Protein AF-A0A5C5E735-F1 (afdb_monomer)

Radius of gyration: 44.06 Å; Cα contacts (8 Å, |Δi|>4): 137; chains: 1; bounding box: 57×69×133 Å

InterPro domains:
  IPR012902 Prokaryotic N-terminal methylation site [PS00409] (43-63)

Solvent-accessible surface area (backbone atoms only — not comparable to full-atom values): 9398 Å² total; per-residue (Å²): 141,81,86,72,68,75,67,60,63,62,62,55,56,58,52,53,53,53,53,53,53,50,52,53,53,52,51,56,52,50,56,55,51,51,57,55,53,66,72,67,50,68,87,65,49,58,61,52,50,53,51,51,50,52,51,54,49,50,56,50,52,58,61,53,53,56,51,54,58,48,48,54,53,49,49,57,51,48,52,53,32,50,52,26,39,53,53,35,51,53,52,52,53,52,51,55,49,33,29,70,77,41,53,73,69,57,37,53,56,51,50,60,57,60,36,65,58,67,61,96,64,38,46,48,47,76,47,79,44,80,74,54,96,58,35,28,37,40,37,33,39,24,24,44,95,90,42,79,54,25,73,47,76,48,82,42,61,48,68,54,85,84,72,70,81,122

Nearest PDB structures (foldseek):
  3cjy-assembly1_A-2  TM=7.078E-01  e=1.436E-01  Novosphingobium aromaticivorans DSM 12444
  8ayd-assembly1_CA-2  TM=6.150E-01  e=2.704E-01  Candidatus Kuenenia stuttgartensis
  4h4g-assembly1_A  TM=6.583E-01  e=3.952E-01  Burkholderia thailandensis E264
  2gf6-assembly2_C  TM=6.322E-01  e=5.091E-01  Saccharolobus solfataricus
  5efv-assembly1_C  TM=6.668E-01  e=3.620E+00  Dubowvirus dv11

Foldseek 3Di:
DDDDPVVVVVVVPVVVVVVVVVVVVVVVVVVVVVVVVVVPDVPPVVVVVVVVVVVVVVVVCVVVVVVVVVVVVVVVLVVVLVVLAVVQVVLVVLLQVCLEVHDPVVSVVVSVVVQPDPDPQKGKDWDWADPDDQKIKIKIFIDHPNHTSDIDIDIGGHDDPVVPPD

Mean predicted aligned error: 14.64 Å

Structure (mmCIF, N/CA/C/O backbone):
data_AF-A0A5C5E735-F1
#
_entry.id   AF-A0A5C5E735-F1
#
loop_
_atom_site.group_PDB
_atom_site.id
_atom_site.type_symbol
_atom_site.label_atom_id
_atom_site.label_alt_id
_atom_site.label_comp_id
_atom_site.label_asym_id
_atom_site.label_entity_id
_atom_site.label_seq_id
_atom_site.pdbx_PDB_ins_code
_atom_site.Cartn_x
_atom_site.Cartn_y
_atom_site.Cartn_z
_atom_site.occupancy
_atom_site.B_iso_or_equiv
_atom_site.auth_seq_id
_atom_site.auth_comp_id
_atom_site.auth_asym_id
_atom_site.auth_atom_id
_atom_site.pdbx_PDB_model_num
ATOM 1 N N . MET A 1 1 ? 29.812 -55.990 -89.772 1.00 45.62 1 MET A N 1
ATOM 2 C CA . MET A 1 1 ? 29.411 -54.575 -89.913 1.00 45.62 1 MET A CA 1
ATOM 3 C C . MET A 1 1 ? 29.005 -54.098 -88.538 1.00 45.62 1 MET A C 1
ATOM 5 O O . MET A 1 1 ? 27.957 -54.499 -88.062 1.00 45.62 1 MET A O 1
ATOM 9 N N . GLY A 1 2 ? 29.875 -53.375 -87.850 1.00 53.47 2 GLY A N 1
ATOM 10 C CA . GLY A 1 2 ? 29.592 -52.905 -86.502 1.00 53.47 2 GLY A CA 1
ATOM 11 C C . GLY A 1 2 ? 30.810 -52.208 -85.928 1.00 53.47 2 GLY A C 1
ATOM 12 O O . GLY A 1 2 ? 31.928 -52.668 -86.144 1.00 53.47 2 GLY A O 1
ATOM 13 N N . ASN A 1 3 ? 30.540 -51.139 -85.189 1.00 51.16 3 ASN A N 1
ATOM 14 C CA . ASN A 1 3 ? 31.449 -50.451 -84.277 1.00 51.16 3 ASN A CA 1
ATOM 15 C C . ASN A 1 3 ? 32.374 -49.428 -84.940 1.00 51.16 3 ASN A C 1
ATOM 17 O O . ASN A 1 3 ? 33.571 -49.650 -85.038 1.00 51.16 3 ASN A O 1
ATOM 21 N N . ASN A 1 4 ? 31.812 -48.286 -85.342 1.00 52.66 4 ASN A N 1
ATOM 22 C CA . ASN A 1 4 ? 32.557 -47.018 -85.367 1.00 52.66 4 ASN A CA 1
ATOM 23 C C . ASN A 1 4 ? 31.693 -45.779 -85.050 1.00 52.66 4 ASN A C 1
ATOM 25 O O . ASN A 1 4 ? 32.254 -44.706 -84.879 1.00 52.66 4 ASN A O 1
ATOM 29 N N . GLU A 1 5 ? 30.368 -45.898 -84.895 1.00 53.19 5 GLU A N 1
ATOM 30 C CA . GLU A 1 5 ? 29.527 -44.760 -84.471 1.00 53.19 5 GLU A CA 1
ATOM 31 C C . GLU A 1 5 ? 29.495 -44.552 -82.946 1.00 53.19 5 GLU A C 1
ATOM 33 O O . GLU A 1 5 ? 29.453 -43.420 -82.488 1.00 53.19 5 GLU A O 1
ATOM 38 N N . ALA A 1 6 ? 29.631 -45.607 -82.133 1.00 53.72 6 ALA A N 1
ATOM 39 C CA . ALA A 1 6 ? 29.498 -45.487 -80.672 1.00 53.72 6 ALA A CA 1
ATOM 40 C C . ALA A 1 6 ? 30.683 -44.794 -79.961 1.00 53.72 6 ALA A C 1
ATOM 42 O O . ALA A 1 6 ? 30.572 -44.433 -78.793 1.00 53.72 6 ALA A O 1
ATOM 43 N N . VAL A 1 7 ? 31.828 -44.624 -80.633 1.00 53.44 7 VAL A N 1
ATOM 44 C CA . VAL A 1 7 ? 33.033 -44.012 -80.034 1.00 53.44 7 VAL A CA 1
ATOM 45 C C . VAL A 1 7 ? 33.044 -42.488 -80.212 1.00 53.44 7 VAL A C 1
ATOM 47 O O . VAL A 1 7 ? 33.683 -41.788 -79.431 1.00 53.44 7 VAL A O 1
ATOM 50 N N . PHE A 1 8 ? 32.316 -41.958 -81.200 1.00 48.31 8 PHE A N 1
ATOM 51 C CA . PHE A 1 8 ? 32.293 -40.520 -81.474 1.00 48.31 8 PHE A CA 1
ATOM 52 C C . PHE A 1 8 ? 31.344 -39.761 -80.530 1.00 48.31 8 PHE A C 1
ATOM 54 O O . PHE A 1 8 ? 31.703 -38.693 -80.039 1.00 48.31 8 PHE A O 1
ATOM 61 N N . ASP A 1 9 ? 30.200 -40.354 -80.175 1.00 52.53 9 ASP A N 1
ATOM 62 C CA . ASP A 1 9 ? 29.227 -39.723 -79.268 1.00 52.53 9 ASP A CA 1
ATOM 63 C C . ASP A 1 9 ? 29.722 -39.643 -77.812 1.00 52.53 9 ASP A C 1
ATOM 65 O O . ASP A 1 9 ? 29.444 -38.670 -77.111 1.00 52.53 9 ASP A O 1
ATOM 69 N N . ALA A 1 10 ? 30.535 -40.605 -77.361 1.00 51.78 10 ALA A N 1
ATOM 70 C CA . ALA A 1 10 ? 31.065 -40.615 -75.995 1.00 51.78 10 ALA A CA 1
ATOM 71 C C . ALA A 1 10 ? 32.099 -39.498 -75.729 1.00 51.78 10 ALA A C 1
ATOM 73 O O . ALA A 1 10 ? 32.250 -39.056 -74.592 1.00 51.78 10 ALA A O 1
ATOM 74 N N . TYR A 1 11 ? 32.792 -39.007 -76.764 1.00 49.84 11 TYR A N 1
ATOM 75 C CA . TYR A 1 11 ? 33.816 -37.960 -76.621 1.00 49.84 11 TYR A CA 1
ATOM 76 C C . TYR A 1 11 ? 33.233 -36.534 -76.632 1.00 49.84 11 TYR A C 1
ATOM 78 O O . TYR A 1 11 ? 33.899 -35.591 -76.200 1.00 49.84 11 TYR A O 1
ATOM 86 N N . SER A 1 12 ? 31.994 -36.369 -77.109 1.00 53.19 12 SER A N 1
ATOM 87 C CA . SER A 1 12 ? 31.305 -35.073 -77.159 1.00 53.19 12 SER A CA 1
ATOM 88 C C . SER A 1 12 ? 30.643 -34.711 -75.822 1.00 53.19 12 SER A C 1
ATOM 90 O O . SER A 1 12 ? 30.673 -33.550 -75.417 1.00 53.19 12 SER A O 1
ATOM 92 N N . ASP A 1 13 ? 30.100 -35.6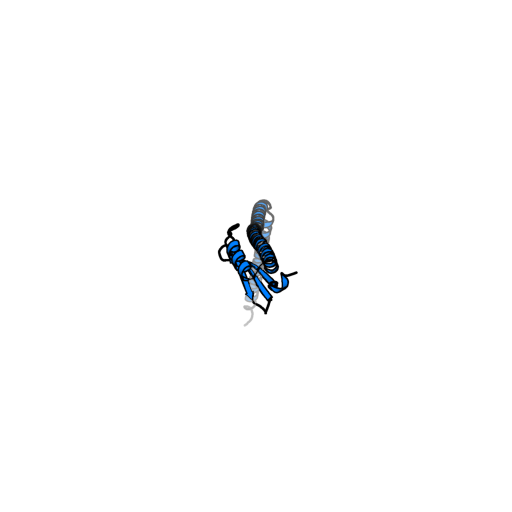98 -75.104 1.00 55.22 13 ASP A N 1
ATOM 93 C CA . ASP A 1 13 ? 29.291 -35.469 -73.896 1.00 55.22 13 ASP A CA 1
ATOM 94 C C . ASP A 1 13 ? 30.151 -35.191 -72.638 1.00 55.22 13 ASP A C 1
ATOM 96 O O . ASP A 1 13 ? 29.844 -34.315 -71.823 1.00 55.22 13 ASP A O 1
ATOM 100 N N . GLU A 1 14 ? 31.316 -35.844 -72.502 1.00 54.41 14 GLU A N 1
ATOM 101 C CA . GLU A 1 14 ? 32.241 -35.586 -71.380 1.00 54.41 14 GLU A CA 1
ATOM 102 C C . GLU A 1 14 ? 32.912 -34.203 -71.462 1.00 54.41 14 GLU A C 1
ATOM 104 O O . GLU A 1 14 ? 33.167 -33.555 -70.437 1.00 54.41 14 GLU A O 1
ATOM 109 N N . GLY A 1 15 ? 33.157 -33.715 -72.683 1.00 56.59 15 GLY A N 1
ATOM 110 C CA . GLY A 1 15 ? 33.662 -32.367 -72.930 1.00 56.59 15 GLY A CA 1
ATOM 111 C C . GLY A 1 15 ? 32.678 -31.304 -72.444 1.00 56.59 15 GLY A C 1
ATOM 112 O O . GLY A 1 15 ? 33.058 -30.425 -71.662 1.00 56.59 15 GLY A O 1
ATOM 113 N N . GLU A 1 16 ? 31.404 -31.404 -72.829 1.00 56.16 16 GLU A N 1
ATOM 114 C CA . GLU A 1 16 ? 30.368 -30.436 -72.443 1.00 56.16 16 GLU A CA 1
ATOM 115 C C . GLU A 1 16 ? 30.150 -30.366 -70.924 1.00 56.16 16 GLU A C 1
ATOM 117 O O . GLU A 1 16 ? 30.047 -29.266 -70.363 1.00 56.16 16 GLU A O 1
ATOM 122 N N . GLN A 1 17 ? 30.182 -31.502 -70.216 1.00 58.72 17 GLN A N 1
ATOM 123 C CA . GLN A 1 17 ? 30.055 -31.505 -68.754 1.00 58.72 17 GLN A CA 1
ATOM 124 C C . GLN A 1 17 ? 31.234 -30.820 -68.048 1.00 58.72 17 GLN A C 1
ATOM 126 O O . GLN A 1 17 ? 31.035 -30.072 -67.080 1.00 58.72 17 GLN A O 1
ATOM 131 N N . LEU A 1 18 ? 32.461 -31.008 -68.542 1.00 56.41 18 LEU A N 1
ATOM 132 C CA . LEU A 1 18 ? 33.648 -30.332 -68.012 1.00 56.41 18 LEU A CA 1
ATOM 133 C C . LEU A 1 18 ? 33.604 -28.816 -68.256 1.00 56.41 18 LEU A C 1
ATOM 135 O O . LEU A 1 18 ? 33.928 -28.046 -67.341 1.00 56.41 18 LEU A O 1
ATOM 139 N N . TYR A 1 19 ? 33.154 -28.361 -69.429 1.00 58.69 19 TYR A N 1
ATOM 140 C CA . TYR A 1 19 ? 32.976 -26.929 -69.715 1.00 58.69 19 TYR A CA 1
ATOM 141 C C . TYR A 1 19 ? 31.876 -26.298 -68.846 1.00 58.69 19 TYR A C 1
ATOM 143 O O . TYR A 1 19 ? 32.077 -25.210 -68.291 1.00 58.69 19 TYR A O 1
ATOM 151 N N . PHE A 1 20 ? 30.764 -27.000 -68.623 1.00 57.53 20 PHE A N 1
ATOM 152 C CA . PHE A 1 20 ? 29.664 -26.520 -67.782 1.00 57.53 20 PHE A CA 1
ATOM 153 C C . PHE A 1 20 ? 30.046 -26.425 -66.294 1.00 57.53 20 PHE A C 1
ATOM 155 O O . PHE A 1 20 ? 29.749 -25.428 -65.624 1.00 57.53 20 PHE A O 1
ATOM 162 N N . GLN A 1 21 ? 30.775 -27.414 -65.764 1.00 58.78 21 GLN A N 1
ATOM 163 C CA . GLN A 1 21 ? 31.255 -27.394 -64.375 1.00 58.78 21 GLN A CA 1
ATOM 164 C C . GLN A 1 21 ? 32.335 -26.329 -64.146 1.00 58.78 21 GLN A C 1
ATOM 166 O O . GLN A 1 21 ? 32.362 -25.673 -63.095 1.00 58.78 21 GLN A O 1
ATOM 171 N N . ARG A 1 22 ? 33.199 -26.090 -65.139 1.00 57.88 22 ARG A N 1
ATOM 172 C CA . ARG A 1 22 ? 34.222 -25.037 -65.079 1.00 57.88 22 ARG A CA 1
ATOM 173 C C . ARG A 1 22 ? 33.589 -23.644 -65.099 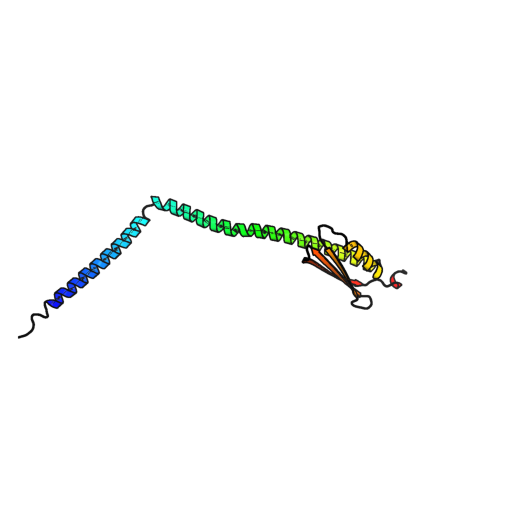1.00 57.88 22 ARG A C 1
ATOM 175 O O . ARG A 1 22 ? 33.979 -22.817 -64.275 1.00 57.88 22 ARG A O 1
ATOM 182 N N . GLY A 1 23 ? 32.563 -23.424 -65.926 1.00 59.00 23 GLY A N 1
ATOM 183 C CA . GLY A 1 23 ? 31.768 -22.188 -65.947 1.00 59.00 23 GLY A CA 1
ATOM 184 C C . GLY A 1 23 ? 31.030 -21.909 -64.630 1.00 59.00 23 GLY A C 1
ATOM 185 O O . GLY A 1 23 ? 31.026 -20.782 -64.134 1.00 59.00 23 GLY A O 1
ATOM 186 N N . LYS A 1 24 ? 30.478 -22.943 -63.978 1.00 57.88 24 LYS A N 1
ATOM 187 C CA . LYS A 1 24 ? 29.854 -22.801 -62.647 1.00 57.88 24 LYS A CA 1
ATOM 188 C C . LYS A 1 24 ? 30.862 -22.451 -61.547 1.00 57.88 24 LYS A C 1
ATOM 190 O O . LYS A 1 24 ? 30.548 -21.670 -60.644 1.00 57.88 24 LYS A O 1
ATOM 195 N N . LYS A 1 25 ? 32.073 -23.014 -61.602 1.00 58.09 25 LYS A N 1
ATOM 196 C CA . LYS A 1 25 ? 33.133 -22.766 -60.609 1.00 58.09 25 LYS A CA 1
ATOM 197 C C . LYS A 1 25 ? 33.718 -21.356 -60.734 1.00 58.09 25 LYS A C 1
ATOM 199 O O . LYS A 1 25 ? 33.949 -20.708 -59.712 1.00 58.09 25 LYS A O 1
ATOM 204 N N . THR A 1 26 ? 33.913 -20.862 -61.956 1.00 55.88 26 THR A N 1
ATOM 205 C CA . THR A 1 26 ? 34.397 -19.494 -62.204 1.00 55.88 26 THR A CA 1
ATOM 206 C C . THR A 1 26 ? 33.362 -18.449 -61.791 1.00 55.88 26 THR A C 1
ATOM 208 O O . THR A 1 26 ? 33.722 -17.500 -61.098 1.00 55.88 26 THR A O 1
ATOM 211 N N . MET A 1 27 ? 32.076 -18.676 -62.081 1.00 56.47 27 MET A N 1
ATOM 212 C CA . MET A 1 27 ? 30.968 -17.804 -61.657 1.00 56.47 27 MET A CA 1
ATOM 213 C C . MET A 1 27 ? 30.846 -17.688 -60.129 1.00 56.47 27 MET A C 1
ATOM 215 O O . MET A 1 27 ? 30.764 -16.582 -59.592 1.00 56.47 27 MET A O 1
ATOM 219 N N . LYS A 1 28 ? 30.913 -18.811 -59.394 1.00 54.94 28 LYS A N 1
ATOM 220 C CA . LYS A 1 28 ? 30.881 -18.794 -57.916 1.00 54.94 28 LYS A CA 1
ATOM 221 C C . LYS A 1 28 ? 32.063 -18.039 -57.303 1.00 54.94 28 LYS A C 1
ATOM 223 O O . LYS A 1 28 ? 31.905 -17.387 -56.270 1.00 54.94 28 LYS A O 1
ATOM 228 N N . CYS A 1 29 ? 33.244 -18.138 -57.912 1.00 57.28 29 CYS A N 1
ATOM 229 C CA . CYS A 1 29 ? 34.436 -17.436 -57.440 1.00 57.28 29 CYS A CA 1
ATOM 230 C C . CYS A 1 29 ? 34.331 -15.923 -57.694 1.00 57.28 29 CYS A C 1
ATOM 232 O O . CYS A 1 29 ? 34.715 -15.124 -56.840 1.00 57.28 29 CYS A O 1
ATOM 234 N N . TRP A 1 30 ? 33.737 -15.535 -58.827 1.00 57.62 30 TRP A N 1
ATOM 235 C CA . TRP A 1 30 ? 33.524 -14.137 -59.197 1.00 57.62 30 TRP A CA 1
ATOM 236 C C . TRP A 1 30 ? 32.555 -13.427 -58.241 1.00 57.62 30 TRP A C 1
ATOM 238 O O . TRP A 1 30 ? 32.882 -12.362 -57.726 1.00 57.62 30 TRP A O 1
ATOM 248 N N . TYR A 1 31 ? 31.439 -14.071 -57.879 1.00 57.25 31 TYR A N 1
ATOM 249 C CA . TYR A 1 31 ? 30.474 -13.520 -56.916 1.00 57.25 31 TYR A CA 1
ATOM 250 C C . TYR A 1 31 ? 31.076 -13.302 -55.518 1.00 57.25 31 TYR A C 1
ATOM 252 O O . TYR A 1 31 ? 30.911 -12.242 -54.917 1.00 57.25 31 TYR A O 1
ATOM 260 N N . ARG A 1 32 ? 31.854 -14.271 -55.009 1.00 59.44 32 ARG A N 1
ATOM 261 C CA . ARG A 1 32 ? 32.567 -14.101 -53.728 1.00 59.44 32 ARG A CA 1
ATOM 262 C C . ARG A 1 32 ? 33.604 -12.984 -53.788 1.00 59.44 32 ARG A C 1
ATOM 264 O O . ARG A 1 32 ? 33.770 -12.272 -52.804 1.00 59.44 32 ARG A O 1
ATOM 271 N N . LYS A 1 33 ? 34.303 -12.834 -54.916 1.00 60.56 33 LYS A N 1
ATOM 272 C CA . LYS A 1 33 ? 35.288 -11.765 -55.119 1.00 60.56 33 LYS A CA 1
ATOM 273 C C . LYS A 1 33 ? 34.621 -10.388 -55.161 1.00 60.56 33 LYS A C 1
ATOM 275 O O . LYS A 1 33 ? 35.175 -9.450 -54.602 1.00 60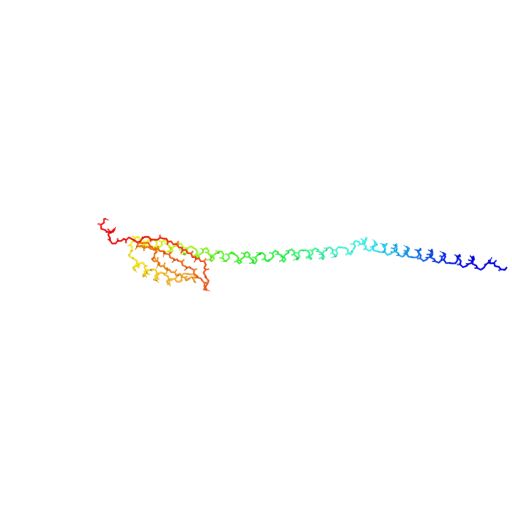.56 33 LYS A O 1
ATOM 280 N N . GLN A 1 34 ? 33.425 -10.292 -55.741 1.00 59.84 34 GLN A N 1
ATOM 281 C CA . GLN A 1 34 ? 32.656 -9.051 -55.804 1.00 59.84 34 GLN A CA 1
ATOM 282 C C . GLN A 1 34 ? 32.152 -8.607 -54.418 1.00 59.84 34 GLN A C 1
ATOM 284 O O . GLN A 1 34 ? 32.355 -7.455 -54.049 1.00 59.84 34 GLN A O 1
ATOM 289 N N . ILE A 1 35 ? 31.611 -9.520 -53.597 1.00 63.41 35 ILE A N 1
ATOM 290 C CA . ILE A 1 35 ? 31.218 -9.201 -52.206 1.00 63.41 35 ILE A CA 1
ATOM 291 C C . ILE A 1 35 ? 32.432 -8.788 -51.364 1.00 63.41 35 ILE A C 1
ATOM 293 O O . ILE A 1 35 ? 32.348 -7.872 -50.551 1.00 63.41 35 ILE A O 1
ATOM 297 N N . LYS A 1 36 ? 33.584 -9.434 -51.576 1.00 61.28 36 LYS A N 1
ATOM 298 C CA . LYS A 1 36 ? 34.815 -9.119 -50.841 1.00 61.28 36 LYS A CA 1
ATOM 299 C C . LYS A 1 36 ? 35.380 -7.733 -51.187 1.00 61.28 36 LYS A C 1
ATOM 301 O O . LYS A 1 36 ? 35.984 -7.127 -50.316 1.00 61.28 36 LYS A O 1
ATOM 306 N N . GLY A 1 37 ? 35.169 -7.250 -52.416 1.00 61.50 37 GLY A N 1
ATOM 307 C CA . GLY A 1 37 ? 35.561 -5.901 -52.845 1.00 61.50 37 GLY A CA 1
ATOM 308 C C . GLY A 1 37 ? 34.673 -4.798 -52.262 1.00 61.50 37 GLY A C 1
ATOM 309 O O . GLY A 1 37 ? 35.179 -3.763 -51.851 1.00 61.50 37 GLY A O 1
ATOM 310 N N . MET A 1 38 ? 33.367 -5.052 -52.132 1.00 60.84 38 MET A N 1
ATOM 311 C CA . MET A 1 38 ? 32.430 -4.096 -51.518 1.00 60.84 38 MET A CA 1
ATOM 312 C C . MET A 1 38 ? 32.628 -3.943 -50.001 1.00 60.84 38 MET A C 1
ATOM 314 O O . MET A 1 38 ? 32.305 -2.905 -49.444 1.00 60.84 38 MET A O 1
ATOM 318 N N . LEU A 1 39 ? 33.163 -4.968 -49.326 1.00 61.22 39 LEU A N 1
ATOM 319 C CA . LEU A 1 39 ? 33.482 -4.934 -47.891 1.00 61.22 39 LEU A CA 1
ATOM 320 C C . LEU A 1 39 ? 34.858 -4.317 -47.579 1.00 61.22 39 LEU A C 1
ATOM 322 O O . LEU A 1 39 ? 35.191 -4.165 -46.408 1.00 61.22 39 LEU A O 1
ATOM 326 N N . SER A 1 40 ? 35.675 -4.020 -48.596 1.00 62.25 40 SER A N 1
ATOM 327 C CA . SER A 1 40 ? 37.012 -3.424 -48.433 1.00 62.25 40 SER A CA 1
ATOM 328 C C . SER A 1 40 ? 37.056 -1.912 -48.670 1.00 62.25 40 SER A C 1
ATOM 330 O O . SER A 1 40 ? 38.113 -1.310 -48.511 1.00 62.25 40 SER A O 1
ATOM 332 N N . GLU A 1 41 ? 35.937 -1.301 -49.064 1.00 62.59 41 GLU A N 1
ATOM 333 C CA . GLU A 1 41 ? 35.820 0.149 -49.229 1.00 62.59 41 GLU A CA 1
ATOM 334 C C . GLU A 1 41 ? 35.348 0.775 -47.904 1.00 62.59 41 GLU A C 1
ATOM 336 O O . GLU A 1 41 ? 34.185 0.665 -47.521 1.00 62.59 41 GLU A O 1
ATOM 341 N N . GLU A 1 42 ? 36.264 1.416 -47.172 1.00 65.06 42 GLU A N 1
ATOM 342 C CA . GLU A 1 42 ? 35.987 2.002 -45.847 1.00 65.06 42 GLU A CA 1
ATOM 343 C C . GLU A 1 42 ? 35.101 3.264 -45.902 1.00 65.06 42 GLU A C 1
ATOM 345 O O . GLU A 1 42 ? 34.485 3.645 -44.906 1.00 65.06 42 GLU A O 1
ATOM 350 N N . GLU A 1 43 ? 34.981 3.891 -47.076 1.00 66.56 43 GLU A N 1
ATOM 351 C CA . GLU A 1 43 ? 34.319 5.191 -47.266 1.00 66.56 43 GLU A CA 1
ATOM 352 C C . GLU A 1 43 ? 32.797 5.149 -47.007 1.00 66.56 43 GLU A C 1
ATOM 354 O O . GLU A 1 43 ? 32.218 6.139 -46.565 1.00 66.56 43 GLU A O 1
ATOM 359 N N . GLY A 1 44 ? 32.147 3.991 -47.201 1.00 66.06 44 GLY A N 1
ATOM 360 C CA . GLY A 1 44 ? 30.715 3.780 -46.924 1.00 66.06 44 GLY A CA 1
ATOM 361 C C . GLY A 1 44 ? 30.402 3.108 -45.579 1.00 66.06 44 GLY A C 1
ATOM 362 O O . GLY A 1 44 ? 29.245 3.096 -45.151 1.00 66.06 44 GLY A O 1
ATOM 363 N N . MET A 1 45 ? 31.413 2.558 -44.898 1.00 76.25 45 MET A N 1
ATOM 364 C CA . MET A 1 45 ? 31.247 1.808 -43.645 1.00 76.25 45 MET A CA 1
ATOM 365 C C . MET A 1 45 ? 30.939 2.735 -42.456 1.00 76.25 45 MET A C 1
ATOM 367 O O . MET A 1 45 ? 30.136 2.389 -41.590 1.00 76.25 45 MET A O 1
ATOM 371 N N . THR A 1 46 ? 31.508 3.945 -42.453 1.00 81.69 46 THR A N 1
ATOM 372 C CA . THR A 1 46 ? 31.342 4.942 -41.378 1.00 81.69 46 THR A CA 1
ATOM 373 C C . THR A 1 46 ? 29.888 5.397 -41.205 1.00 81.69 46 THR A C 1
ATOM 375 O O . THR A 1 46 ? 29.399 5.514 -40.082 1.00 81.69 46 THR A O 1
ATOM 378 N N . LEU A 1 47 ? 29.149 5.591 -42.303 1.00 85.56 47 LEU A N 1
ATOM 379 C CA . LEU A 1 47 ? 27.730 5.961 -42.258 1.00 85.56 47 LEU A CA 1
ATOM 380 C C . LEU A 1 47 ? 26.873 4.840 -41.646 1.00 85.56 47 LEU A C 1
ATOM 382 O O . LEU A 1 47 ? 25.981 5.102 -40.837 1.00 85.56 47 LEU A O 1
ATOM 386 N N . VAL A 1 48 ? 27.152 3.588 -42.020 1.00 89.06 48 VAL A N 1
ATOM 387 C CA . VAL A 1 48 ? 26.443 2.406 -41.508 1.00 89.06 48 VAL A CA 1
ATOM 388 C C . VAL A 1 48 ? 26.723 2.208 -40.019 1.00 89.06 48 VAL A C 1
ATOM 390 O O . VAL A 1 48 ? 25.802 1.897 -39.265 1.00 89.06 48 VAL A O 1
ATOM 393 N N . GLU A 1 49 ? 27.957 2.435 -39.575 1.00 87.69 49 GLU A N 1
ATOM 394 C CA . GLU A 1 49 ? 28.347 2.345 -38.166 1.00 87.69 49 GLU A CA 1
ATOM 395 C C . GLU A 1 49 ? 27.646 3.399 -37.298 1.00 87.69 49 GLU A C 1
ATOM 397 O O . GLU A 1 49 ? 27.118 3.073 -36.230 1.00 87.69 49 GLU A O 1
ATOM 402 N N . VAL A 1 50 ? 27.563 4.647 -37.771 1.00 93.81 50 VAL A N 1
ATOM 403 C CA . VAL A 1 50 ? 26.821 5.712 -37.076 1.00 93.81 50 VAL A CA 1
ATOM 404 C C . VAL A 1 50 ? 25.332 5.369 -37.003 1.00 93.81 50 VAL A C 1
ATOM 406 O O . VAL A 1 50 ? 24.722 5.495 -35.941 1.00 93.81 50 VAL A O 1
ATOM 409 N N . LEU A 1 51 ? 24.746 4.869 -38.094 1.00 94.81 51 LEU A N 1
ATOM 410 C CA . LEU A 1 51 ? 23.341 4.463 -38.123 1.00 94.81 51 LEU A CA 1
ATOM 411 C C . LEU A 1 51 ? 23.070 3.291 -37.167 1.00 94.81 51 LEU A C 1
ATOM 413 O O . LEU A 1 51 ? 22.114 3.341 -36.394 1.00 94.81 51 LEU A O 1
ATOM 417 N N . ALA A 1 52 ? 23.937 2.276 -37.149 1.00 94.69 52 ALA A N 1
ATOM 418 C CA . ALA A 1 52 ? 23.848 1.157 -36.213 1.00 94.69 52 ALA A CA 1
ATOM 419 C C . ALA A 1 52 ? 23.997 1.617 -34.753 1.00 94.69 52 ALA A C 1
ATOM 421 O O . ALA A 1 52 ? 23.246 1.167 -33.889 1.00 94.69 52 ALA A O 1
ATOM 422 N N . SER A 1 53 ? 24.904 2.557 -34.482 1.00 96.31 53 SER A N 1
ATOM 423 C CA . SER A 1 53 ? 25.119 3.117 -33.143 1.00 96.31 53 SER A CA 1
ATOM 424 C C . SER A 1 53 ? 23.902 3.890 -32.642 1.00 96.31 53 SER A C 1
ATOM 426 O O . SER A 1 53 ? 23.490 3.704 -31.499 1.00 96.31 53 SER A O 1
ATOM 428 N N . ILE A 1 54 ? 23.273 4.707 -33.493 1.00 95.69 54 ILE A N 1
ATOM 429 C CA . ILE A 1 54 ? 22.041 5.434 -33.147 1.00 95.69 54 ILE A CA 1
ATOM 430 C C . ILE A 1 54 ? 20.890 4.452 -32.899 1.00 95.69 54 ILE A C 1
ATOM 432 O O . ILE A 1 54 ? 20.141 4.624 -31.936 1.00 95.69 54 ILE A O 1
ATOM 436 N N . LEU A 1 55 ? 20.765 3.399 -33.715 1.00 96.75 55 LEU A N 1
ATOM 437 C CA . LEU A 1 55 ? 19.751 2.360 -33.515 1.00 96.75 55 LEU A CA 1
ATOM 438 C C . LEU A 1 55 ? 19.940 1.640 -32.176 1.00 96.75 55 LEU A C 1
ATOM 440 O O . LEU A 1 55 ? 18.996 1.560 -31.389 1.00 96.75 55 LEU A O 1
ATOM 444 N N . LEU A 1 56 ? 21.156 1.176 -31.883 1.00 96.25 56 LEU A N 1
ATOM 445 C CA . LEU A 1 56 ? 21.467 0.517 -30.614 1.00 96.25 56 LEU A CA 1
ATOM 446 C C . LEU A 1 56 ? 21.246 1.453 -29.424 1.00 96.25 56 LEU A C 1
ATOM 448 O O . LEU A 1 56 ? 20.625 1.058 -28.437 1.00 96.25 56 LEU A O 1
ATOM 452 N N . LEU A 1 57 ? 21.678 2.709 -29.532 1.00 96.31 57 LEU A N 1
ATOM 453 C CA . LEU A 1 57 ? 21.467 3.710 -28.493 1.00 96.31 57 LEU A CA 1
ATOM 454 C C . LEU A 1 57 ? 19.972 3.972 -28.257 1.00 96.31 57 LEU A C 1
ATOM 456 O O . LEU A 1 57 ? 19.538 4.044 -27.110 1.00 96.31 57 LEU A O 1
ATOM 460 N N . SER A 1 58 ? 19.166 4.065 -29.316 1.00 96.31 58 SER A N 1
ATOM 461 C CA . SER A 1 58 ? 17.717 4.279 -29.202 1.00 96.31 58 SER A CA 1
ATOM 462 C C . SER A 1 58 ? 17.003 3.105 -28.523 1.00 96.31 58 SER A C 1
ATOM 464 O O . SER A 1 58 ? 16.119 3.313 -27.687 1.00 96.31 58 SER A O 1
ATOM 466 N N . LEU A 1 59 ? 17.430 1.871 -28.807 1.00 94.81 59 LEU A N 1
ATOM 467 C CA . LEU A 1 59 ? 16.910 0.667 -28.162 1.00 94.81 59 LEU A CA 1
ATOM 468 C C . LEU A 1 59 ? 17.226 0.677 -26.663 1.00 94.81 59 LEU A C 1
ATOM 470 O O . LEU A 1 59 ? 16.357 0.421 -25.834 1.00 94.81 59 LEU A O 1
ATOM 474 N N . ILE A 1 60 ? 18.448 1.063 -26.305 1.00 95.56 60 ILE A N 1
ATOM 475 C CA . ILE A 1 60 ? 18.854 1.217 -24.909 1.00 95.56 60 ILE A CA 1
ATOM 476 C C . ILE A 1 60 ? 17.993 2.295 -24.232 1.00 95.56 60 ILE A C 1
ATOM 478 O O . ILE A 1 60 ? 17.304 2.004 -23.257 1.00 95.56 60 ILE A O 1
ATOM 482 N N . ILE A 1 61 ? 17.936 3.514 -24.772 1.00 96.00 61 ILE A N 1
ATOM 483 C CA . ILE A 1 61 ? 17.200 4.633 -24.157 1.00 96.00 61 ILE A CA 1
ATOM 484 C C . ILE A 1 61 ? 15.720 4.293 -23.938 1.00 96.00 61 ILE A C 1
ATOM 486 O O . ILE A 1 61 ? 15.181 4.554 -22.863 1.00 96.00 61 ILE A O 1
ATOM 490 N N . THR A 1 62 ? 15.061 3.687 -24.926 1.00 92.50 62 THR A N 1
ATOM 491 C CA . THR A 1 62 ? 13.631 3.346 -24.829 1.00 92.50 62 THR A CA 1
ATOM 492 C C . THR A 1 62 ? 13.347 2.311 -23.742 1.00 92.50 62 THR A C 1
ATOM 494 O O . THR A 1 62 ? 12.362 2.450 -23.010 1.00 92.50 62 THR A O 1
ATOM 497 N N . THR A 1 63 ? 14.227 1.319 -23.570 1.00 91.75 63 THR A N 1
ATOM 498 C CA . THR A 1 63 ? 14.091 0.339 -22.480 1.00 91.75 63 THR A CA 1
ATOM 499 C C . THR A 1 63 ? 14.224 0.995 -21.104 1.00 91.75 63 THR A C 1
ATOM 501 O O . THR A 1 63 ? 13.390 0.753 -20.230 1.00 91.75 63 THR A O 1
ATOM 504 N N . PHE A 1 64 ? 15.192 1.899 -20.923 1.00 92.19 64 PHE A N 1
ATOM 505 C CA . PHE A 1 64 ? 15.407 2.578 -19.642 1.00 92.19 64 PHE A CA 1
ATOM 506 C C . PHE A 1 64 ? 14.357 3.651 -19.324 1.00 92.19 64 PHE A C 1
ATOM 508 O O . PHE A 1 64 ? 14.018 3.839 -18.155 1.00 92.19 64 PHE A O 1
ATOM 515 N N . LEU A 1 65 ? 13.777 4.312 -20.331 1.00 94.31 65 LEU A N 1
ATOM 516 C CA . LEU A 1 65 ? 12.751 5.340 -20.118 1.00 94.31 65 LEU A CA 1
ATOM 517 C C . LEU A 1 65 ? 11.530 4.793 -19.363 1.00 94.31 65 LEU A C 1
ATOM 519 O O . LEU A 1 65 ? 10.987 5.446 -18.469 1.00 94.31 65 LEU A O 1
ATOM 523 N N . SER A 1 66 ? 11.147 3.554 -19.672 1.00 90.81 66 SER A N 1
ATOM 524 C CA . SER A 1 66 ? 10.038 2.867 -19.008 1.00 90.81 66 SER A CA 1
ATOM 525 C C . SER A 1 66 ? 10.300 2.625 -17.519 1.00 90.81 66 SER A C 1
ATOM 527 O O . SER A 1 66 ? 9.352 2.580 -16.733 1.00 90.81 66 SER A O 1
ATOM 529 N N . PHE A 1 67 ? 11.559 2.489 -17.094 1.00 93.31 67 PHE A N 1
ATOM 530 C CA . PHE A 1 67 ? 11.890 2.322 -15.678 1.00 93.31 67 PHE A CA 1
ATOM 531 C C . PHE A 1 67 ? 11.713 3.614 -14.886 1.00 93.31 67 PHE A C 1
ATOM 533 O O . PHE A 1 67 ? 11.224 3.552 -13.763 1.00 93.31 67 PHE A O 1
ATOM 540 N N . PHE A 1 68 ? 12.006 4.781 -15.464 1.00 92.94 68 PHE A N 1
ATOM 541 C CA . PHE A 1 68 ? 11.784 6.059 -14.775 1.00 92.94 68 PHE A CA 1
ATOM 542 C C . PHE A 1 68 ? 10.298 6.333 -14.528 1.00 92.94 68 PHE A C 1
ATOM 544 O O . PHE A 1 68 ? 9.917 6.730 -13.427 1.00 92.94 68 PHE A O 1
ATOM 551 N N . ILE A 1 69 ? 9.444 6.053 -15.518 1.00 92.19 69 ILE A N 1
ATOM 552 C CA . ILE A 1 69 ? 7.984 6.190 -15.378 1.00 92.19 69 ILE A CA 1
ATOM 553 C C . ILE A 1 69 ? 7.465 5.253 -14.280 1.00 92.19 69 ILE A C 1
ATOM 555 O O . ILE A 1 69 ? 6.661 5.653 -13.435 1.00 92.19 69 ILE A O 1
ATOM 559 N N . GLN A 1 70 ? 7.942 4.007 -14.270 1.00 94.44 70 GLN A N 1
ATOM 560 C CA . GLN A 1 70 ? 7.563 3.036 -13.247 1.00 94.44 70 GLN A CA 1
ATOM 561 C C . GLN A 1 70 ? 8.063 3.440 -11.859 1.00 94.44 70 GLN A C 1
ATOM 563 O O . GLN A 1 70 ? 7.290 3.368 -10.909 1.00 94.44 70 GLN A O 1
ATOM 568 N N . ALA A 1 71 ? 9.301 3.920 -11.739 1.00 95.56 71 ALA A N 1
ATOM 569 C CA . ALA A 1 71 ? 9.865 4.381 -10.476 1.00 95.56 71 ALA A CA 1
ATOM 570 C C . ALA A 1 71 ? 9.046 5.535 -9.882 1.00 95.56 71 ALA A C 1
ATOM 572 O O . ALA A 1 71 ? 8.667 5.472 -8.716 1.00 95.56 71 ALA A O 1
ATOM 573 N N . ALA A 1 72 ? 8.685 6.535 -10.693 1.00 94.56 72 ALA A N 1
ATOM 574 C CA . ALA A 1 72 ? 7.841 7.643 -10.246 1.00 94.56 72 ALA A CA 1
ATOM 575 C C . ALA A 1 72 ? 6.461 7.160 -9.764 1.00 94.56 72 ALA A C 1
ATOM 577 O O . ALA A 1 72 ? 5.978 7.577 -8.711 1.00 94.56 72 ALA A O 1
ATOM 578 N N . LYS A 1 73 ? 5.838 6.228 -10.498 1.00 95.44 73 LYS A N 1
ATOM 579 C CA . LYS A 1 73 ? 4.552 5.635 -10.108 1.00 95.44 73 LYS A CA 1
ATOM 580 C C . LYS A 1 73 ? 4.652 4.850 -8.797 1.00 95.44 73 LYS A C 1
ATOM 582 O O . LYS A 1 73 ? 3.784 5.007 -7.942 1.00 95.44 73 LYS A O 1
ATOM 587 N N . ILE A 1 74 ? 5.682 4.019 -8.642 1.00 95.81 74 ILE A N 1
ATOM 588 C CA . ILE A 1 74 ? 5.912 3.217 -7.432 1.00 95.81 74 ILE A CA 1
ATOM 589 C C . ILE A 1 74 ? 6.182 4.124 -6.235 1.00 95.81 74 ILE A C 1
ATOM 591 O O . ILE A 1 74 ? 5.643 3.859 -5.165 1.00 95.81 74 ILE A O 1
ATOM 595 N N . ASN A 1 75 ? 6.951 5.201 -6.413 1.00 95.00 75 ASN A N 1
ATOM 596 C CA . ASN A 1 75 ? 7.240 6.142 -5.336 1.00 95.00 75 ASN A CA 1
ATOM 597 C C . ASN A 1 75 ? 5.952 6.787 -4.810 1.00 95.00 75 ASN A C 1
ATOM 599 O O . ASN A 1 75 ? 5.630 6.638 -3.640 1.00 95.00 75 ASN A O 1
ATOM 603 N N . ASN A 1 76 ? 5.128 7.353 -5.699 1.00 93.00 76 ASN A N 1
ATOM 604 C CA . ASN A 1 76 ? 3.852 7.962 -5.305 1.00 93.00 76 ASN A CA 1
ATOM 605 C C . ASN A 1 76 ? 2.884 6.954 -4.655 1.00 93.00 76 ASN A C 1
ATOM 607 O O . ASN A 1 76 ? 2.143 7.285 -3.726 1.00 93.00 76 ASN A O 1
ATOM 611 N N . GLN A 1 77 ? 2.863 5.710 -5.146 1.00 94.25 77 GLN A N 1
ATOM 612 C CA . GLN A 1 77 ? 2.061 4.645 -4.540 1.00 94.25 77 GLN A CA 1
ATOM 613 C C . GLN A 1 77 ? 2.572 4.274 -3.147 1.00 94.25 77 GLN A C 1
ATOM 615 O O . GLN A 1 77 ? 1.763 4.099 -2.238 1.00 94.25 77 GLN A O 1
ATOM 620 N N . THR A 1 78 ? 3.890 4.180 -2.982 1.00 96.06 78 THR A N 1
ATOM 621 C CA . THR A 1 78 ? 4.546 3.912 -1.698 1.00 96.06 78 THR A CA 1
ATOM 622 C C . THR A 1 78 ? 4.250 5.022 -0.700 1.00 96.06 78 THR A C 1
ATOM 624 O O . THR A 1 78 ? 3.838 4.719 0.413 1.00 96.06 78 THR A O 1
ATOM 627 N N . ASP A 1 79 ? 4.345 6.287 -1.111 1.00 94.62 79 ASP A N 1
ATOM 628 C CA . ASP A 1 79 ? 4.019 7.439 -0.265 1.00 94.62 79 ASP A CA 1
ATOM 629 C C . ASP A 1 79 ? 2.571 7.371 0.236 1.00 94.62 79 ASP A C 1
ATOM 631 O O . ASP A 1 79 ? 2.314 7.492 1.432 1.00 94.62 79 ASP A O 1
ATOM 635 N N . THR A 1 80 ? 1.627 7.062 -0.660 1.00 94.25 80 THR A N 1
ATOM 636 C CA . THR A 1 80 ? 0.202 6.925 -0.308 1.00 94.25 80 THR A CA 1
ATOM 637 C C . THR A 1 80 ? -0.041 5.775 0.675 1.00 94.25 80 THR A C 1
ATOM 639 O O . THR A 1 80 ? -0.855 5.898 1.590 1.00 94.25 80 THR A O 1
ATOM 642 N N . VAL A 1 81 ? 0.630 4.634 0.486 1.00 95.94 81 VAL A N 1
ATOM 643 C CA . VAL A 1 81 ? 0.507 3.474 1.386 1.00 95.94 81 VAL A CA 1
ATOM 644 C C . VAL A 1 81 ? 1.146 3.762 2.744 1.00 95.94 81 VAL A C 1
ATOM 646 O O . VAL A 1 81 ? 0.566 3.409 3.771 1.00 95.94 81 VAL A O 1
ATOM 649 N N . ASN A 1 82 ? 2.300 4.428 2.767 1.00 96.50 82 ASN A N 1
ATOM 650 C CA . ASN A 1 82 ? 2.978 4.817 3.999 1.00 96.50 82 ASN A CA 1
ATOM 651 C C . ASN A 1 82 ? 2.118 5.786 4.811 1.00 96.50 82 ASN A C 1
ATOM 653 O O . ASN A 1 82 ? 1.879 5.533 5.987 1.00 96.50 82 ASN A O 1
ATOM 657 N N . GLU A 1 83 ? 1.586 6.838 4.183 1.00 95.19 83 GLU A N 1
ATOM 658 C CA . GLU A 1 83 ? 0.685 7.791 4.840 1.00 95.19 83 GLU A CA 1
ATOM 659 C C . GLU A 1 83 ? -0.562 7.092 5.403 1.00 95.19 83 GLU A C 1
ATOM 661 O O . GLU A 1 83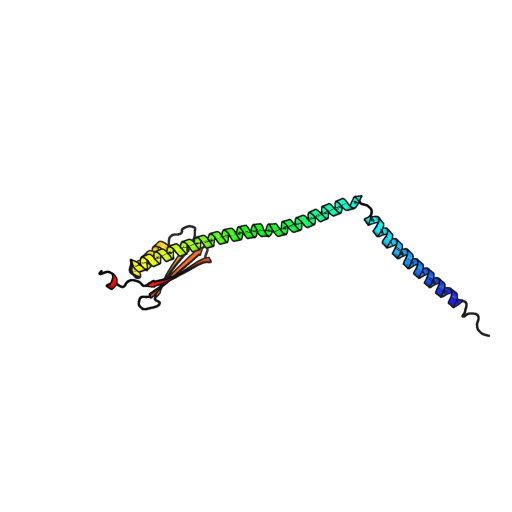 ? -0.886 7.259 6.577 1.00 95.19 83 GLU A O 1
ATOM 666 N N . ALA A 1 84 ? -1.211 6.224 4.616 1.00 94.88 84 ALA A N 1
ATOM 667 C CA . ALA A 1 84 ? -2.357 5.446 5.088 1.00 94.88 84 ALA A CA 1
ATOM 668 C C . ALA A 1 84 ? -2.006 4.538 6.278 1.00 94.88 84 ALA A C 1
ATOM 670 O O . ALA A 1 84 ? -2.826 4.351 7.176 1.00 94.88 84 ALA A O 1
ATOM 671 N N . THR A 1 85 ? -0.797 3.975 6.286 1.00 96.12 85 THR A N 1
ATOM 672 C CA . THR A 1 85 ? -0.305 3.122 7.375 1.00 96.12 85 THR A CA 1
ATOM 673 C C . THR A 1 85 ? -0.054 3.935 8.641 1.00 96.12 85 THR A C 1
ATOM 675 O O . THR A 1 85 ? -0.468 3.495 9.709 1.00 96.12 85 THR A O 1
ATOM 678 N N . PHE A 1 86 ? 0.542 5.127 8.538 1.00 95.44 86 PHE A N 1
ATOM 679 C CA . PHE A 1 86 ? 0.723 6.024 9.685 1.00 95.44 86 PHE A CA 1
ATOM 680 C C . PHE A 1 86 ? -0.616 6.442 10.294 1.00 95.44 86 PHE A C 1
ATOM 682 O O . PHE A 1 86 ? -0.789 6.350 11.506 1.00 95.44 86 PHE A O 1
ATOM 689 N N . ILE A 1 87 ? -1.589 6.803 9.454 1.00 93.69 87 ILE A N 1
ATOM 690 C CA . ILE A 1 87 ? -2.949 7.113 9.910 1.00 93.69 87 ILE A CA 1
ATOM 691 C C . ILE A 1 87 ? -3.562 5.893 10.611 1.00 93.69 87 ILE A C 1
ATOM 693 O O . ILE A 1 87 ? -4.131 6.014 11.692 1.00 93.69 87 ILE A O 1
ATOM 697 N N . ALA A 1 88 ? -3.444 4.695 10.030 1.00 94.94 88 ALA A N 1
ATOM 698 C CA . ALA A 1 88 ? -3.990 3.485 10.643 1.00 94.94 88 ALA A CA 1
ATOM 699 C C . ALA A 1 88 ? -3.346 3.182 12.009 1.00 94.94 88 ALA A C 1
ATOM 701 O O . ALA A 1 88 ? -4.052 2.784 12.936 1.00 94.94 88 ALA A O 1
ATOM 702 N N . GLN A 1 89 ? -2.034 3.396 12.139 1.00 95.50 89 GLN A N 1
ATOM 703 C CA . GLN A 1 89 ? -1.294 3.227 13.391 1.00 95.50 89 GLN A CA 1
ATOM 704 C C . GLN A 1 89 ? -1.782 4.197 14.465 1.00 95.50 89 GLN A C 1
ATOM 706 O O . GLN A 1 89 ? -2.154 3.752 15.549 1.00 95.50 89 GLN A O 1
ATOM 711 N N . GLU A 1 90 ? -1.865 5.488 14.145 1.00 93.62 90 GLU A N 1
ATOM 712 C CA . GLU A 1 90 ? -2.366 6.522 15.057 1.00 93.62 90 GLU A CA 1
ATOM 713 C C . GLU A 1 90 ? -3.772 6.177 15.573 1.00 93.62 90 GLU A C 1
ATOM 715 O O . GLU A 1 90 ? -4.044 6.219 16.772 1.00 93.62 90 GLU A O 1
ATOM 720 N N . GLN A 1 91 ? -4.661 5.736 14.684 1.00 92.44 91 GLN A N 1
ATOM 721 C CA . GLN A 1 91 ? -6.030 5.369 15.048 1.00 92.44 91 GLN A CA 1
ATOM 722 C C . GLN A 1 91 ? -6.105 4.103 15.916 1.00 92.44 91 GLN A C 1
ATOM 724 O O . GLN A 1 91 ? -6.956 4.015 16.802 1.00 92.44 91 GLN A O 1
ATOM 729 N N . ILE A 1 92 ? -5.220 3.123 15.708 1.00 94.06 92 ILE A N 1
ATOM 730 C CA . ILE A 1 92 ? -5.111 1.945 16.585 1.00 94.06 92 ILE A CA 1
ATOM 731 C C . ILE A 1 92 ? -4.580 2.335 17.969 1.00 94.06 92 ILE A C 1
ATOM 733 O O . ILE A 1 92 ? -5.054 1.801 18.978 1.00 94.06 92 ILE A O 1
ATOM 737 N N . GLU A 1 93 ? -3.620 3.255 18.041 1.00 93.94 93 GLU A N 1
ATOM 738 C CA . GLU A 1 93 ? -3.099 3.774 19.308 1.00 93.94 93 GLU A CA 1
ATOM 739 C C . GLU A 1 93 ? -4.181 4.531 20.085 1.00 93.94 93 GLU A C 1
ATOM 741 O O . GLU A 1 93 ? -4.392 4.245 21.266 1.00 93.94 93 GLU A O 1
ATOM 746 N N . LEU A 1 94 ? -4.941 5.401 19.413 1.00 91.69 94 LEU A N 1
ATOM 747 C CA . LEU A 1 94 ? -6.100 6.092 19.989 1.00 91.69 94 LEU A CA 1
ATOM 748 C C . LEU A 1 94 ? -7.166 5.107 20.475 1.00 91.69 94 LEU A C 1
ATOM 750 O O . LEU A 1 94 ? -7.660 5.219 21.597 1.00 91.69 94 LEU A O 1
ATOM 754 N N . LEU A 1 95 ? -7.482 4.093 19.671 1.00 91.50 95 LEU A N 1
ATOM 755 C CA . LEU A 1 95 ? -8.439 3.059 20.050 1.00 91.50 95 LEU A CA 1
ATOM 756 C C . LEU A 1 95 ? -7.981 2.271 21.288 1.00 91.50 95 LEU A C 1
ATOM 758 O O . LEU A 1 95 ? -8.783 1.970 22.172 1.00 91.50 95 LEU A O 1
ATOM 762 N N . THR A 1 96 ? -6.687 1.966 21.373 1.00 92.06 96 THR A N 1
ATOM 763 C CA . THR A 1 96 ? -6.086 1.285 22.529 1.00 92.06 96 THR A CA 1
ATOM 764 C C . THR A 1 96 ? -6.066 2.175 23.769 1.00 92.06 96 THR A C 1
ATOM 766 O O . THR A 1 96 ? -6.197 1.687 24.892 1.00 92.06 96 THR A O 1
ATOM 769 N N . TYR A 1 97 ? -5.890 3.483 23.590 1.00 91.12 97 TYR A N 1
ATOM 770 C CA . TYR A 1 97 ? -6.003 4.451 24.671 1.00 91.12 97 TYR A CA 1
ATOM 771 C C . TYR A 1 97 ? -7.433 4.478 25.221 1.00 91.12 97 TYR A C 1
ATOM 773 O O . TYR A 1 97 ? -7.622 4.248 26.416 1.00 91.12 97 TYR A O 1
ATOM 781 N N . TYR A 1 98 ? -8.436 4.642 24.355 1.00 89.38 98 TYR A N 1
ATOM 782 C CA . TYR A 1 98 ? -9.839 4.672 24.772 1.00 89.38 98 TYR A CA 1
ATOM 783 C C . TYR A 1 98 ? -10.307 3.361 25.394 1.00 89.38 98 TYR A C 1
ATOM 785 O O . TYR A 1 98 ? -11.047 3.398 26.370 1.00 89.38 98 TYR A O 1
ATOM 793 N N . SER A 1 99 ? -9.816 2.202 24.945 1.00 88.88 99 SER A N 1
ATOM 794 C CA . SER A 1 99 ? -10.181 0.936 25.595 1.00 88.88 99 SER A CA 1
ATOM 795 C C . SER A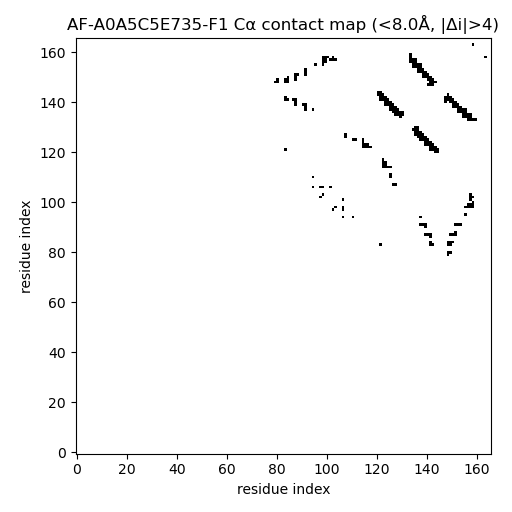 1 99 ? -9.713 0.834 27.053 1.00 88.88 99 SER A C 1
ATOM 797 O O . SER A 1 99 ? -10.230 0.014 27.810 1.00 88.88 99 SER A O 1
ATOM 799 N N . LYS A 1 100 ? -8.711 1.628 27.451 1.00 87.62 100 LYS A N 1
ATOM 800 C CA . LYS A 1 100 ? -8.181 1.667 28.823 1.00 87.62 100 LYS A CA 1
ATOM 801 C C . LYS A 1 100 ? -8.813 2.760 29.681 1.00 87.62 100 LYS A C 1
ATOM 803 O O . LYS A 1 100 ? -8.779 2.631 30.904 1.00 87.62 100 LYS A O 1
ATOM 808 N N . THR A 1 101 ? -9.317 3.829 29.068 1.00 85.75 101 THR A N 1
ATOM 809 C CA . THR A 1 101 ? -9.784 5.038 29.766 1.00 85.75 101 THR A CA 1
ATOM 810 C C . THR A 1 101 ? -11.292 5.251 29.693 1.00 85.75 101 THR A C 1
ATOM 812 O O . THR A 1 101 ? -11.830 5.974 30.524 1.00 85.75 101 THR A O 1
ATOM 815 N N . GLU A 1 102 ? -11.979 4.627 28.737 1.00 85.50 102 GLU A N 1
ATOM 816 C CA . GLU A 1 102 ? -13.384 4.882 28.425 1.00 85.50 102 GLU A CA 1
ATOM 817 C C . GLU A 1 102 ? -14.191 3.582 28.291 1.00 85.50 102 GLU A C 1
ATOM 819 O O . GLU A 1 102 ? -13.650 2.496 28.072 1.00 85.50 102 GLU A O 1
ATOM 824 N N . SER A 1 103 ? -15.522 3.692 28.385 1.00 84.19 103 SER A N 1
ATOM 825 C CA . SER A 1 103 ? -16.418 2.568 28.090 1.00 84.19 103 SER A CA 1
ATOM 826 C C . SER A 1 103 ? -16.458 2.258 26.587 1.00 84.19 103 SER A C 1
ATOM 828 O O . SER A 1 103 ? -16.076 3.077 25.740 1.00 84.19 103 SER A O 1
ATOM 830 N N . VAL A 1 104 ? -16.969 1.077 26.234 1.00 83.56 104 VAL A N 1
ATOM 831 C CA . VAL A 1 104 ? -17.114 0.632 24.837 1.00 83.56 104 VAL A CA 1
ATOM 832 C C . VAL A 1 104 ? -17.992 1.599 24.034 1.00 83.56 104 VAL A C 1
ATOM 834 O O . VAL A 1 104 ? -17.661 1.952 22.901 1.00 83.56 104 VAL A O 1
ATOM 837 N N . GLU A 1 105 ? -19.092 2.067 24.621 1.00 85.25 105 GLU A N 1
ATOM 838 C CA . GLU A 1 105 ? -20.067 2.958 23.985 1.00 85.25 105 GLU A CA 1
ATOM 839 C C . GLU A 1 105 ? -19.455 4.331 23.712 1.00 85.25 105 GLU A C 1
ATOM 841 O O . GLU A 1 105 ? -19.581 4.863 22.605 1.00 85.25 105 GLU A O 1
ATOM 846 N N . LYS A 1 106 ? -18.740 4.881 24.701 1.00 84.62 106 LYS A N 1
ATOM 847 C CA . LYS A 1 106 ? -18.075 6.176 24.559 1.00 84.62 106 LYS A CA 1
ATOM 848 C C . LYS A 1 106 ? -16.942 6.099 23.540 1.00 84.62 106 LYS A C 1
ATOM 850 O O . LYS A 1 106 ? -16.870 6.957 22.663 1.00 84.62 106 LYS A O 1
ATOM 855 N N . THR A 1 107 ? -16.155 5.024 23.564 1.00 84.69 107 THR A N 1
ATOM 856 C CA . THR A 1 107 ? -15.122 4.752 22.552 1.00 84.69 107 THR A CA 1
ATOM 857 C C . THR A 1 107 ? -15.714 4.738 21.147 1.00 84.69 107 THR A C 1
ATOM 859 O O . THR A 1 107 ? -15.210 5.429 20.266 1.00 84.69 107 THR A O 1
ATOM 862 N N . LYS A 1 108 ? -16.826 4.025 20.935 1.00 85.56 108 LYS A N 1
ATOM 863 C CA . LYS A 1 108 ? -17.483 3.963 19.625 1.00 85.56 108 LYS A CA 1
ATOM 864 C C . LYS A 1 108 ? -17.905 5.351 19.125 1.00 85.56 108 LYS A C 1
ATOM 866 O O . LYS A 1 108 ? -17.630 5.687 17.978 1.00 85.56 108 LYS A O 1
ATOM 871 N N . SER A 1 109 ? -18.488 6.178 19.996 1.00 84.69 109 SER A N 1
ATOM 872 C CA . SER A 1 109 ? -18.903 7.544 19.638 1.00 84.69 109 SER A CA 1
ATOM 873 C C . SER A 1 109 ? -17.731 8.485 19.312 1.00 84.69 109 SER A C 1
ATOM 875 O O . SER A 1 109 ? -17.810 9.276 18.369 1.00 84.69 109 SER A O 1
ATOM 877 N N . LEU A 1 110 ? -16.620 8.373 20.050 1.00 83.25 110 LEU A N 1
ATOM 878 C CA . LEU A 1 110 ? -15.403 9.151 19.803 1.00 83.25 110 LEU A CA 1
ATOM 879 C C . LEU A 1 110 ? -14.780 8.764 18.460 1.00 83.25 110 LEU A C 1
ATOM 881 O O . LEU A 1 110 ? -14.464 9.634 17.652 1.00 83.25 110 LEU A O 1
ATOM 885 N N . MET A 1 111 ? -14.695 7.464 18.169 1.00 83.19 111 MET A N 1
ATOM 886 C CA . MET A 1 111 ? -14.149 6.986 16.901 1.00 83.19 111 MET A CA 1
ATOM 887 C C . MET A 1 111 ? -14.993 7.389 15.687 1.00 83.19 111 MET A C 1
ATOM 889 O O . MET A 1 111 ? -14.427 7.695 14.641 1.00 83.19 111 MET A O 1
ATOM 893 N N . GLU A 1 112 ? -16.324 7.419 15.799 1.00 79.38 112 GLU A N 1
ATOM 894 C CA . GLU A 1 112 ? -17.215 7.884 14.720 1.00 79.38 112 GLU A CA 1
ATOM 895 C C . GLU A 1 112 ? -17.003 9.378 14.404 1.00 79.38 112 GLU A C 1
ATOM 897 O O . GLU A 1 112 ? -17.063 9.789 13.240 1.00 79.38 112 GLU A O 1
ATOM 902 N N . THR A 1 113 ? -16.680 10.176 15.426 1.00 78.12 113 THR A N 1
ATOM 903 C CA . THR A 1 113 ? -16.384 11.609 15.284 1.00 78.12 113 THR A CA 1
ATOM 904 C C . THR A 1 113 ? -15.021 11.836 14.621 1.00 78.12 113 THR A C 1
ATOM 906 O O . THR A 1 113 ? -14.934 12.574 13.640 1.00 78.12 113 THR A O 1
ATOM 909 N N . GLU A 1 114 ? -13.978 11.138 15.079 1.00 71.69 114 GLU A N 1
ATOM 910 C CA . GLU A 1 114 ? -12.610 11.241 14.536 1.00 71.69 114 GLU A CA 1
ATOM 911 C C . GLU A 1 114 ? -12.481 10.641 13.122 1.00 71.69 114 GLU A C 1
ATOM 913 O O . GLU A 1 114 ? -11.749 11.153 12.276 1.00 71.69 114 GLU A O 1
ATOM 918 N N . SER A 1 115 ? -13.267 9.605 12.805 1.00 66.88 115 SER A N 1
ATOM 919 C CA . SER A 1 115 ? -13.296 8.981 11.468 1.00 66.88 115 SER A CA 1
ATOM 920 C C . SER A 1 115 ? -13.853 9.906 10.374 1.00 66.88 115 SER A C 1
ATOM 922 O O . SER A 1 115 ? -13.682 9.630 9.185 1.00 66.88 115 SER A O 1
ATOM 924 N N . SER A 1 116 ? -14.513 11.005 10.759 1.00 59.59 116 SER A N 1
ATOM 925 C CA . SER A 1 116 ? -15.083 12.002 9.842 1.00 59.59 116 SER A CA 1
ATOM 926 C C . SER A 1 116 ? -14.089 13.108 9.447 1.00 59.59 116 SER A C 1
ATOM 928 O O . SER A 1 116 ? -14.412 13.954 8.610 1.00 59.59 116 SER A O 1
ATOM 930 N N . GLY A 1 117 ? -12.873 13.109 10.005 1.00 58.03 117 GLY A N 1
ATOM 931 C CA . GLY A 1 117 ? -11.810 14.041 9.637 1.00 58.03 117 GLY A CA 1
ATOM 932 C C . GLY A 1 117 ? -11.128 13.653 8.323 1.00 58.03 117 GLY A C 1
ATOM 933 O O . GLY A 1 117 ? -10.238 12.807 8.301 1.00 58.03 117 GLY A O 1
ATOM 934 N N . THR A 1 118 ? -11.500 14.293 7.211 1.00 56.94 118 THR A N 1
ATOM 935 C CA . THR A 1 118 ? -10.760 14.203 5.938 1.00 56.94 118 THR A CA 1
ATOM 936 C C . THR A 1 118 ? -9.430 14.950 6.029 1.00 56.94 118 THR A C 1
ATOM 938 O O . THR A 1 118 ? -9.292 16.057 5.509 1.00 56.94 118 THR A O 1
ATOM 941 N N . ASN A 1 119 ? -8.425 14.342 6.651 1.00 59.41 119 ASN A N 1
ATOM 942 C CA . ASN A 1 119 ? -7.041 14.729 6.400 1.00 59.41 119 ASN A CA 1
ATOM 943 C C . ASN A 1 119 ? -6.593 14.066 5.082 1.00 59.41 119 ASN A C 1
ATOM 945 O O . ASN A 1 119 ? -6.882 12.897 4.825 1.00 59.41 119 ASN A O 1
ATOM 949 N N . SER A 1 120 ? -6.007 14.864 4.179 1.00 69.94 120 SER A N 1
ATOM 950 C CA . SER A 1 120 ? -5.360 14.426 2.920 1.00 69.94 120 SER A CA 1
ATOM 951 C C . SER A 1 120 ? -6.185 13.558 1.935 1.00 69.94 120 SER A C 1
ATOM 953 O O . SER A 1 120 ? -5.639 12.946 1.005 1.00 69.94 120 SER A O 1
ATOM 955 N N . GLY A 1 121 ? -7.520 13.567 2.061 1.00 86.50 121 GLY A N 1
ATOM 956 C CA . GLY A 1 121 ? -8.455 12.830 1.196 1.00 86.50 121 GLY A CA 1
ATOM 957 C C . GLY A 1 121 ? -8.642 11.356 1.574 1.00 86.50 121 GLY A C 1
ATOM 958 O O . GLY A 1 121 ? -9.257 10.607 0.810 1.00 86.50 121 GLY A O 1
ATOM 959 N N . PHE A 1 122 ? -8.121 10.933 2.727 1.00 91.00 122 PHE A N 1
ATOM 960 C CA . PHE A 1 122 ? -8.359 9.597 3.262 1.00 91.00 122 PHE A CA 1
ATOM 961 C C . PHE A 1 122 ? -9.691 9.526 4.016 1.00 91.00 122 PHE A C 1
ATOM 963 O O . PHE A 1 122 ? -10.124 10.469 4.670 1.00 91.00 122 PHE A O 1
ATOM 970 N N . GLN A 1 123 ? -10.339 8.373 3.903 1.00 92.25 123 GLN A N 1
ATOM 971 C CA . GLN A 1 123 ? -11.532 7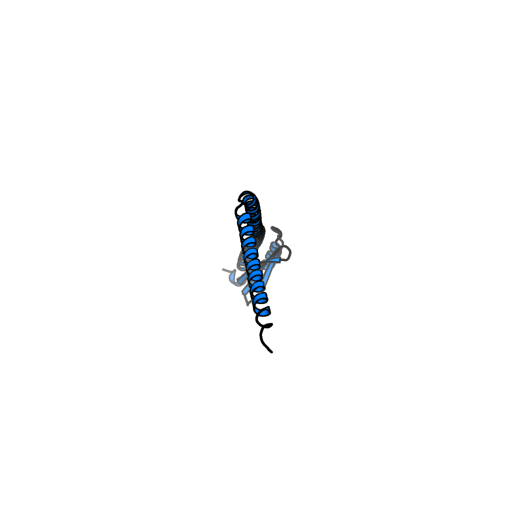.972 4.633 1.00 92.25 123 GLN A CA 1
ATOM 972 C C . GLN A 1 123 ? -11.135 6.879 5.617 1.00 92.25 123 GLN A C 1
ATOM 974 O O . GLN A 1 123 ? -10.652 5.813 5.207 1.00 92.25 123 GLN A O 1
ATOM 979 N N . ILE A 1 124 ? -11.360 7.149 6.896 1.00 92.31 124 ILE A N 1
ATOM 980 C CA . ILE A 1 124 ? -11.043 6.251 7.999 1.00 92.31 124 ILE A CA 1
ATOM 981 C C . ILE A 1 124 ? -12.336 5.541 8.403 1.00 92.31 124 ILE A C 1
ATOM 983 O O . ILE A 1 124 ? -13.393 6.156 8.516 1.00 92.31 124 ILE A O 1
ATOM 987 N N . LYS A 1 125 ? -12.274 4.224 8.581 1.00 91.38 125 LYS A N 1
ATOM 988 C CA . LYS A 1 125 ? -13.379 3.418 9.106 1.00 91.38 125 LYS A CA 1
ATOM 989 C C . LYS A 1 125 ? -12.879 2.602 10.272 1.00 91.38 125 LYS A C 1
ATOM 991 O O . LYS A 1 125 ? -11.898 1.872 10.146 1.00 91.38 125 LYS A O 1
ATOM 996 N N . THR A 1 126 ? -13.574 2.721 11.386 1.00 90.69 126 THR A N 1
ATOM 997 C CA . THR A 1 126 ? -13.203 2.111 12.655 1.00 90.69 126 THR A CA 1
ATOM 998 C C . THR A 1 126 ? -14.329 1.187 13.095 1.00 90.69 126 THR A C 1
ATOM 1000 O O . THR A 1 126 ? -15.510 1.467 12.885 1.00 90.69 126 THR A O 1
ATOM 1003 N N . GLY A 1 127 ? -13.975 0.027 13.634 1.00 88.88 127 GLY A N 1
ATOM 1004 C CA . GLY A 1 127 ? -14.942 -0.992 14.013 1.00 88.88 127 GLY A CA 1
ATOM 1005 C C . GLY A 1 127 ? -14.498 -1.739 15.255 1.00 88.88 127 GLY A C 1
ATOM 1006 O O . GLY A 1 127 ? -13.334 -2.104 15.378 1.00 88.88 127 GLY A O 1
ATOM 1007 N N . LEU A 1 128 ? -15.443 -1.994 16.154 1.00 90.62 128 LEU A N 1
ATOM 1008 C CA . LEU A 1 128 ? -15.254 -2.812 17.346 1.00 90.62 128 LEU A CA 1
ATOM 1009 C C . LEU A 1 128 ? -16.201 -4.004 17.271 1.00 90.62 128 LEU A C 1
ATOM 1011 O O . LEU A 1 128 ? -17.420 -3.837 17.230 1.00 90.62 128 LEU A O 1
ATOM 1015 N N . VAL A 1 129 ? -15.637 -5.208 17.259 1.00 89.94 129 VAL A N 1
ATOM 1016 C CA . VAL A 1 129 ? -16.393 -6.464 17.250 1.00 89.94 129 VAL A CA 1
ATOM 1017 C C . VAL A 1 129 ? -16.078 -7.229 18.527 1.00 89.94 129 VAL A C 1
ATOM 1019 O O . VAL A 1 129 ? -14.917 -7.482 18.836 1.00 89.94 129 VAL A O 1
ATOM 1022 N N . LYS A 1 130 ? -17.105 -7.603 19.291 1.00 88.88 130 LYS A N 1
ATOM 1023 C CA . LYS A 1 130 ? -16.935 -8.402 20.508 1.00 88.88 130 LYS A CA 1
ATOM 1024 C C . LYS A 1 130 ? -16.477 -9.818 20.135 1.00 88.88 130 LYS A C 1
ATOM 1026 O O . LYS A 1 130 ? -17.144 -10.485 19.350 1.00 88.88 130 LYS A O 1
ATOM 1031 N N . SER A 1 131 ? -15.351 -10.264 20.693 1.00 84.31 131 SER A N 1
ATOM 1032 C CA . SER A 1 131 ? -14.731 -11.571 20.407 1.00 84.31 131 SER A CA 1
ATOM 1033 C C . SER A 1 131 ? -14.683 -12.504 21.632 1.00 84.31 131 SER A C 1
ATOM 1035 O O . SER A 1 131 ? -14.235 -13.642 21.506 1.00 84.31 131 SER A O 1
ATOM 1037 N N . GLY A 1 132 ? -15.134 -12.045 22.804 1.00 76.06 132 GLY A N 1
ATOM 1038 C CA . GLY A 1 132 ? -15.217 -12.799 24.062 1.00 76.06 132 GLY A CA 1
ATOM 1039 C C . GLY A 1 132 ? -16.069 -12.050 25.095 1.00 76.06 132 GLY A C 1
ATOM 1040 O O . GLY A 1 132 ? -16.803 -11.142 24.721 1.00 76.06 132 GLY A O 1
ATOM 1041 N N . GLU A 1 133 ? -15.985 -12.384 26.387 1.00 75.62 133 GLU A N 1
ATOM 1042 C CA . GLU A 1 133 ? -16.777 -11.696 27.430 1.00 75.62 133 GLU A CA 1
ATOM 1043 C C . GLU A 1 133 ? -16.365 -10.225 27.605 1.00 75.62 133 GLU A C 1
ATOM 1045 O O . GLU A 1 133 ? -17.218 -9.337 27.514 1.00 75.62 133 GLU A O 1
ATOM 1050 N N . THR A 1 134 ? -15.059 -9.976 27.747 1.00 78.62 134 THR A N 1
ATOM 1051 C CA . THR A 1 134 ? -14.434 -8.645 27.904 1.00 78.62 134 THR A CA 1
ATOM 1052 C C . THR A 1 134 ? -13.474 -8.286 26.762 1.00 78.62 134 THR A C 1
ATOM 1054 O O . THR A 1 134 ? -12.910 -7.192 26.738 1.00 78.62 134 THR A O 1
ATOM 1057 N N . LEU A 1 135 ? -13.294 -9.196 25.796 1.00 87.69 135 LEU A N 1
ATOM 1058 C CA . LEU A 1 135 ? -12.359 -9.047 24.682 1.00 87.69 135 LEU A CA 1
ATOM 1059 C C . LEU A 1 135 ? -13.063 -8.564 23.411 1.00 87.69 135 LEU A C 1
ATOM 1061 O O . LEU A 1 135 ? -14.062 -9.140 22.970 1.00 87.69 135 LEU A O 1
ATOM 1065 N N . TYR A 1 136 ? -12.478 -7.557 22.778 1.00 91.31 136 TYR A N 1
ATOM 1066 C CA . TYR A 1 136 ? -12.940 -6.958 21.536 1.00 91.31 136 TYR A CA 1
ATOM 1067 C C . TYR A 1 136 ? -11.818 -6.944 20.501 1.00 91.31 136 TYR A C 1
ATOM 1069 O O . TYR A 1 136 ? -10.639 -6.798 20.823 1.00 91.31 136 TYR A O 1
ATOM 1077 N N . THR A 1 137 ? -12.197 -7.075 19.238 1.00 93.50 137 THR A N 1
ATOM 1078 C CA . THR A 1 137 ? -11.327 -6.844 18.091 1.00 93.50 137 THR A CA 1
ATOM 1079 C C . THR A 1 137 ? -11.609 -5.451 17.555 1.00 93.50 137 THR A C 1
ATOM 1081 O O . THR A 1 137 ? -12.713 -5.166 17.087 1.00 93.50 137 THR A O 1
ATOM 1084 N N . GLY A 1 138 ? -10.608 -4.584 17.666 1.00 92.44 138 GLY A N 1
ATOM 1085 C CA . GLY A 1 138 ? -10.579 -3.274 17.040 1.00 92.44 138 GLY A CA 1
ATOM 1086 C C . GLY A 1 138 ? -10.052 -3.394 15.617 1.00 92.44 138 GLY A C 1
ATOM 1087 O O . GLY A 1 138 ? -9.019 -4.019 15.396 1.00 92.44 138 GLY A O 1
ATOM 1088 N N . THR A 1 139 ? -10.754 -2.801 14.663 1.00 94.31 139 THR A N 1
ATOM 1089 C CA . THR A 1 139 ? -10.384 -2.771 13.246 1.00 94.31 139 THR A CA 1
ATOM 1090 C C . THR A 1 139 ? -10.321 -1.323 12.787 1.00 94.31 139 THR A C 1
ATOM 1092 O O . THR A 1 139 ? -11.212 -0.531 13.097 1.00 94.31 139 THR A O 1
ATOM 1095 N N . VAL A 1 140 ? -9.271 -0.975 12.053 1.00 94.50 140 VAL A N 1
ATOM 1096 C CA . VAL A 1 140 ? -9.110 0.334 11.416 1.00 94.50 140 VAL A CA 1
ATOM 1097 C C . VAL A 1 140 ? -8.806 0.101 9.948 1.00 94.50 140 VAL A C 1
ATOM 1099 O O . VAL A 1 140 ? -7.873 -0.622 9.607 1.00 94.50 140 VAL A O 1
ATOM 1102 N N . THR A 1 141 ? -9.598 0.707 9.071 1.00 94.94 141 THR A N 1
ATOM 1103 C CA . THR A 1 141 ? -9.420 0.659 7.619 1.00 94.94 141 THR A CA 1
ATOM 1104 C C . THR A 1 141 ? -9.257 2.072 7.089 1.00 94.94 141 THR A C 1
ATOM 1106 O O . THR A 1 141 ? -10.131 2.915 7.287 1.00 94.94 141 THR A O 1
ATOM 1109 N N . VAL A 1 142 ? -8.163 2.316 6.375 1.00 94.75 142 VAL A N 1
ATOM 1110 C CA . VAL A 1 142 ? -7.864 3.600 5.741 1.00 94.75 142 VAL A CA 1
ATOM 1111 C C . VAL A 1 142 ? -7.958 3.431 4.231 1.00 94.75 142 VAL A C 1
ATOM 1113 O O . VAL A 1 142 ? -7.294 2.583 3.622 1.00 94.75 142 VAL A O 1
ATOM 1116 N N . SER A 1 143 ? -8.823 4.231 3.617 1.00 93.81 143 SER A N 1
ATOM 1117 C CA . SER A 1 143 ? -9.131 4.158 2.190 1.00 93.81 143 SER A CA 1
ATOM 1118 C C . SER A 1 143 ? -9.048 5.522 1.522 1.00 93.81 143 SER A C 1
ATOM 1120 O O . SER A 1 143 ? -9.299 6.542 2.150 1.00 93.81 143 SER A O 1
ATOM 1122 N N . LYS A 1 144 ? -8.704 5.554 0.239 1.00 92.75 144 LYS A N 1
ATOM 1123 C CA . LYS A 1 144 ? -8.666 6.765 -0.587 1.00 92.75 144 LYS A CA 1
ATOM 1124 C C . LYS A 1 144 ? -9.267 6.418 -1.937 1.00 92.75 144 LYS A C 1
ATOM 1126 O O . LYS A 1 144 ? -8.984 5.350 -2.471 1.00 92.75 144 LYS A O 1
ATOM 1131 N N . GLU A 1 145 ? -10.172 7.260 -2.436 1.00 89.94 145 GLU A N 1
ATOM 1132 C CA . GLU A 1 145 ? -10.853 7.037 -3.727 1.00 89.94 145 GLU A CA 1
ATOM 1133 C C . GLU A 1 145 ? -11.529 5.650 -3.844 1.00 89.94 145 GLU A C 1
ATOM 1135 O O . GLU A 1 145 ? -11.577 5.037 -4.906 1.00 89.94 145 GLU A O 1
ATOM 1140 N N . GLY A 1 146 ? -12.035 5.115 -2.727 1.00 87.62 146 GLY A N 1
ATOM 1141 C CA . GLY A 1 146 ? -12.687 3.801 -2.683 1.00 87.62 146 GLY A CA 1
ATOM 1142 C C . GLY A 1 146 ? -11.736 2.599 -2.651 1.00 87.62 146 GLY A C 1
ATOM 1143 O O . GLY A 1 146 ? -12.207 1.468 -2.529 1.00 87.62 146 GLY A O 1
ATOM 1144 N N . LYS A 1 147 ? -10.414 2.807 -2.695 1.00 93.00 147 LYS A N 1
ATOM 1145 C CA . LYS A 1 147 ? -9.411 1.750 -2.533 1.00 93.00 147 LYS A CA 1
ATOM 1146 C C . LYS A 1 147 ? -8.867 1.734 -1.106 1.00 93.00 147 LYS A C 1
ATOM 1148 O O . LYS A 1 147 ? -8.509 2.773 -0.559 1.00 93.00 147 LYS A O 1
ATOM 1153 N N . VAL A 1 148 ? -8.777 0.548 -0.506 1.00 95.75 148 VAL A N 1
ATOM 1154 C CA . VAL A 1 148 ? -8.110 0.358 0.790 1.00 95.75 148 VAL A CA 1
ATOM 1155 C C . VAL A 1 148 ? -6.597 0.408 0.589 1.00 95.75 148 VAL A C 1
ATOM 1157 O O . VAL A 1 148 ? -6.062 -0.287 -0.278 1.00 95.75 148 VAL A O 1
ATOM 1160 N N . HIS A 1 149 ? -5.925 1.236 1.386 1.00 95.06 149 HIS A N 1
ATOM 1161 C CA . HIS A 1 149 ? -4.469 1.403 1.359 1.00 95.06 149 HIS A CA 1
ATOM 1162 C C . HIS A 1 149 ? -3.793 0.855 2.614 1.00 95.06 149 HIS A C 1
ATOM 1164 O O . HIS A 1 149 ? -2.665 0.381 2.521 1.00 95.06 149 HIS A O 1
ATOM 1170 N N . ALA A 1 150 ? -4.489 0.868 3.752 1.00 96.69 150 ALA A N 1
ATOM 1171 C CA . ALA A 1 150 ? -4.028 0.244 4.982 1.00 96.69 150 ALA A CA 1
ATOM 1172 C C . ALA A 1 150 ? -5.209 -0.326 5.774 1.00 96.69 150 ALA A C 1
ATOM 1174 O O . ALA A 1 150 ? -6.308 0.235 5.777 1.00 96.69 150 ALA A O 1
ATOM 1175 N N . GLN A 1 151 ? -4.965 -1.442 6.453 1.00 96.38 151 GLN A N 1
ATOM 1176 C CA . GLN A 1 151 ? -5.895 -2.050 7.392 1.00 96.38 151 GLN A CA 1
ATOM 1177 C C . GLN A 1 151 ? -5.094 -2.615 8.561 1.00 96.38 151 GLN A C 1
ATOM 1179 O O . GLN A 1 151 ? -4.090 -3.296 8.351 1.00 96.38 151 GLN A O 1
ATOM 1184 N N . MET A 1 152 ? -5.529 -2.322 9.780 1.00 96.38 152 MET A N 1
ATOM 1185 C CA . MET A 1 152 ? -4.898 -2.811 10.999 1.00 96.38 152 MET A CA 1
ATOM 1186 C C . MET A 1 152 ? -5.947 -3.353 11.956 1.00 96.38 152 MET A C 1
ATOM 1188 O O . MET A 1 152 ? -7.083 -2.875 12.008 1.00 96.38 152 MET A O 1
ATOM 1192 N N . GLU A 1 153 ? -5.541 -4.361 12.718 1.00 95.19 153 GLU A N 1
ATOM 1193 C CA . GLU A 1 153 ? -6.379 -5.015 13.709 1.00 95.19 153 GLU A CA 1
ATOM 1194 C C . GLU A 1 153 ? -5.635 -5.093 15.035 1.00 95.19 153 GLU A C 1
ATOM 1196 O O . GLU A 1 153 ? -4.424 -5.319 15.080 1.00 95.19 153 GLU A O 1
ATOM 1201 N N . THR A 1 154 ? -6.370 -4.920 16.125 1.00 94.38 154 THR A N 1
ATOM 1202 C CA . THR A 1 154 ? -5.845 -5.061 17.480 1.00 94.38 154 THR A CA 1
ATOM 1203 C C . THR A 1 154 ? -6.856 -5.768 18.375 1.00 94.38 154 THR A C 1
ATOM 1205 O O . THR A 1 154 ? -8.062 -5.766 18.114 1.00 94.38 154 THR A O 1
ATOM 1208 N N . ARG A 1 155 ? -6.365 -6.405 19.439 1.00 93.44 155 ARG A N 1
ATOM 1209 C CA . ARG A 1 155 ? -7.194 -7.041 20.467 1.00 93.44 155 A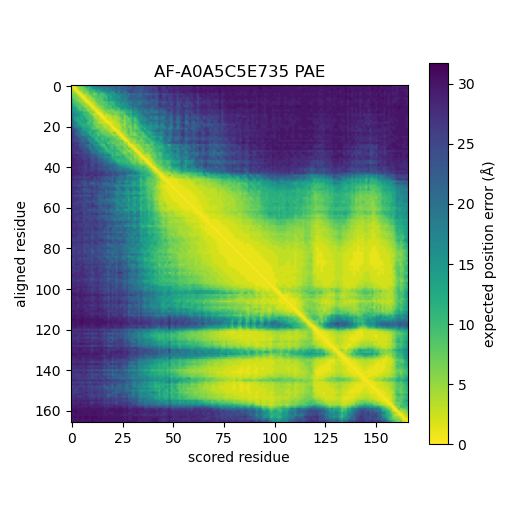RG A CA 1
ATOM 1210 C C . ARG A 1 155 ? -7.179 -6.183 21.717 1.00 93.44 155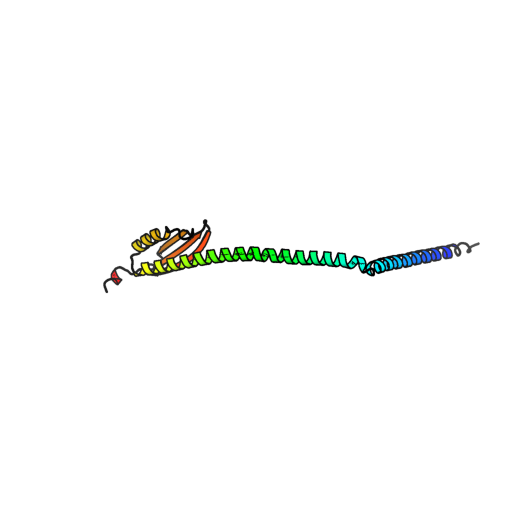 ARG A C 1
ATOM 1212 O O . ARG A 1 155 ? -6.114 -5.862 22.233 1.00 93.44 155 ARG A O 1
ATOM 1219 N N . LEU A 1 156 ? -8.365 -5.846 22.200 1.00 90.69 156 LEU A N 1
ATOM 1220 C CA . LEU A 1 156 ? -8.570 -4.884 23.271 1.00 90.69 156 LEU A CA 1
ATOM 1221 C C . LEU A 1 156 ? -9.418 -5.521 24.358 1.00 90.69 156 LEU A C 1
ATOM 1223 O O . LEU A 1 156 ? -10.491 -6.058 24.087 1.00 90.69 156 LEU A O 1
ATOM 1227 N N . SER A 1 157 ? -8.937 -5.442 25.589 1.00 87.88 157 SER A N 1
ATOM 1228 C CA . SER A 1 157 ? -9.752 -5.655 26.777 1.00 87.88 157 SER A CA 1
ATOM 1229 C C . SER A 1 157 ? -10.234 -4.297 27.263 1.00 87.88 157 SER A C 1
ATOM 1231 O O . SER A 1 157 ? -9.408 -3.416 27.515 1.00 87.88 157 SER A O 1
ATOM 1233 N N . PHE A 1 158 ? -11.545 -4.129 27.394 1.00 81.81 158 PHE A N 1
ATOM 1234 C CA . PHE A 1 158 ? -12.098 -2.950 28.052 1.00 81.81 158 PHE A CA 1
ATOM 1235 C C . PHE A 1 158 ? -12.119 -3.197 29.556 1.00 81.81 158 PHE A C 1
ATOM 1237 O O . PHE A 1 158 ? -12.469 -4.298 29.986 1.00 81.81 158 PHE A O 1
ATOM 1244 N N . ARG A 1 159 ? -11.716 -2.192 30.340 1.00 69.44 159 ARG A N 1
ATOM 1245 C CA . ARG A 1 159 ? -11.826 -2.264 31.803 1.00 69.44 159 ARG A CA 1
ATOM 1246 C C . ARG A 1 159 ? -13.301 -2.352 32.179 1.00 69.44 159 ARG A C 1
ATOM 1248 O O . ARG A 1 159 ? -14.133 -1.649 31.599 1.00 69.44 159 ARG A O 1
ATOM 1255 N N . THR A 1 160 ? -13.622 -3.236 33.113 1.00 60.66 160 THR A N 1
ATOM 1256 C CA . THR A 1 160 ? -14.994 -3.361 33.622 1.00 60.66 160 THR A CA 1
ATOM 1257 C C . THR A 1 160 ? -15.193 -2.285 34.690 1.00 60.66 160 THR A C 1
ATOM 1259 O O . THR A 1 160 ? -14.218 -1.811 35.267 1.00 60.66 160 THR A O 1
ATOM 1262 N N . ALA A 1 161 ? -16.431 -1.861 34.961 1.00 56.56 161 ALA A N 1
ATOM 1263 C CA . ALA A 1 161 ? -16.710 -0.817 35.959 1.00 56.56 161 ALA A CA 1
ATOM 1264 C C . ALA A 1 161 ? -16.125 -1.124 37.359 1.00 56.56 161 ALA A C 1
ATOM 1266 O O . ALA A 1 161 ? -15.859 -0.200 38.116 1.00 56.56 161 ALA A O 1
ATOM 1267 N N . GLU A 1 162 ? -15.865 -2.399 37.661 1.00 57.56 162 GLU A N 1
ATOM 1268 C CA . GLU A 1 162 ? -15.216 -2.877 38.891 1.00 57.56 162 GLU A CA 1
ATOM 1269 C C . GLU A 1 162 ? -13.715 -2.525 38.990 1.00 57.56 162 GLU A C 1
ATOM 1271 O O . GLU A 1 162 ? -13.177 -2.495 40.088 1.00 57.56 162 GLU A O 1
ATOM 1276 N N . ASP A 1 163 ? -13.036 -2.192 37.884 1.00 57.88 163 ASP A N 1
ATOM 1277 C CA . ASP A 1 163 ? -11.597 -1.862 37.865 1.00 57.88 163 ASP A CA 1
ATOM 1278 C C . ASP A 1 163 ? -11.299 -0.359 38.075 1.00 57.88 163 ASP A C 1
ATOM 1280 O O . ASP A 1 163 ? -10.145 0.063 37.930 1.00 57.88 163 ASP A O 1
ATOM 1284 N N . LEU A 1 164 ? -12.328 0.468 38.307 1.00 58.22 164 LEU A N 1
ATOM 1285 C CA . LEU A 1 164 ? -12.242 1.934 38.428 1.00 58.22 164 LEU A CA 1
ATOM 1286 C C . LEU A 1 164 ? -12.415 2.448 39.872 1.00 58.22 164 LEU A C 1
ATOM 1288 O O . LEU A 1 164 ? -12.421 3.663 40.071 1.00 58.22 164 LEU A O 1
ATOM 1292 N N . GLU A 1 165 ? -12.557 1.557 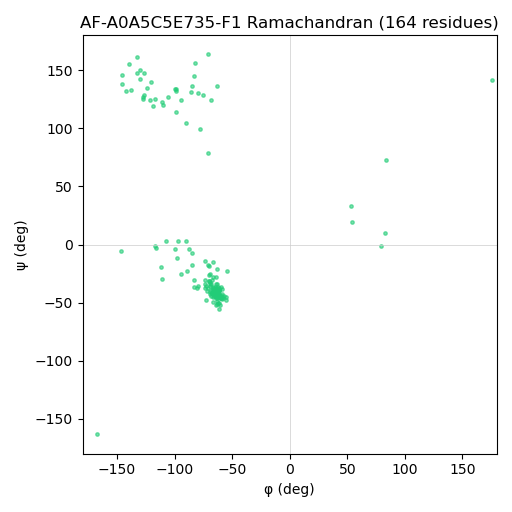40.858 1.00 56.72 165 GLU A N 1
ATOM 1293 C CA . GLU A 1 165 ? -12.755 1.912 42.277 1.00 56.72 165 GLU A CA 1
ATOM 1294 C C . GLU A 1 165 ? -11.473 1.888 43.142 1.00 56.72 165 GLU A C 1
ATOM 1296 O O . GLU A 1 165 ? -11.560 2.196 44.330 1.00 56.72 165 GLU A O 1
ATOM 1301 N N . ASP A 1 166 ? -10.298 1.611 42.559 1.00 47.22 166 ASP A N 1
ATOM 1302 C CA . ASP A 1 166 ? -8.989 1.621 43.250 1.00 47.22 166 ASP A CA 1
ATOM 1303 C C . ASP A 1 166 ? -8.118 2.849 42.912 1.00 47.22 166 ASP A C 1
ATOM 1305 O O . ASP A 1 166 ? -7.893 3.125 41.705 1.00 47.22 166 ASP A O 1
#

Sequence (166 aa):
MGNNEAVFDAYSDEGEQLYFQRGKKTMKCWYRKQIKGMLSEEEGMTLVEVLASILLLSLIITTFLSFFIQAAKINNQTDTVNEATFIAQEQIELLTYYSKTESVEKTKSLMETESSGTNSGFQIKTGLVKSGETLYTGTVTVSKEGKVHAQMETRLSFRTAEDLED

pLDDT: mean 79.31, std 16.66, range [45.62, 96.75]

Organism: NCBI:txid2585775

Secondary structure (DSSP, 8-state):
---SSHHHHHHHHHHHHHHHHHHHHHHHHHHHHHHHHHTS-GGGHHHHHHHHHHHHHHHHHHHHHHHHHHHHHHHHHHHHHHHHHHHHHHHHHHHHHHHHHS-HHHHHHHHHHHTT--STTEEEEEEEEE-SSSEEEEEEEEEETTEEEEEEEEEEEPPPGGGG--